Protein AF-A0A6A6LJW4-F1 (afdb_monomer_lite)

pLDDT: mean 92.7, std 7.69, range [47.81, 98.38]

Structure (mmCIF, N/CA/C/O backbone):
data_AF-A0A6A6LJW4-F1
#
_entry.id   AF-A0A6A6LJW4-F1
#
loop_
_atom_site.group_PDB
_atom_site.id
_atom_site.type_symbol
_atom_site.label_atom_id
_atom_site.label_alt_id
_atom_site.label_comp_id
_atom_site.label_asym_id
_atom_site.label_entity_id
_atom_site.label_seq_id
_atom_site.pdbx_PDB_ins_code
_atom_site.Cartn_x
_atom_site.Cartn_y
_atom_site.Cartn_z
_atom_site.occupancy
_atom_site.B_iso_or_equiv
_atom_site.auth_seq_id
_atom_site.auth_comp_id
_atom_site.auth_asym_id
_atom_site.auth_atom_id
_atom_site.pdbx_PDB_model_num
ATOM 1 N N . MET A 1 1 ? -7.526 0.935 -23.669 1.00 47.81 1 MET A N 1
ATOM 2 C CA . MET A 1 1 ? -7.413 0.147 -24.913 1.00 47.81 1 MET A CA 1
ATOM 3 C C . MET A 1 1 ? -6.366 0.849 -25.758 1.00 47.81 1 MET A C 1
ATOM 5 O O . MET A 1 1 ? -6.458 2.064 -25.848 1.00 47.81 1 MET A O 1
ATOM 9 N N . GLY A 1 2 ? -5.343 0.153 -26.263 1.00 57.50 2 GLY A N 1
ATOM 10 C CA . GLY A 1 2 ? -4.442 0.736 -27.266 1.00 57.50 2 GLY A CA 1
ATOM 11 C C . GLY A 1 2 ? -5.219 0.892 -28.571 1.00 57.50 2 GLY A C 1
ATOM 12 O O . GLY A 1 2 ? -5.983 -0.004 -28.917 1.00 57.50 2 GLY A O 1
ATOM 13 N N . TRP A 1 3 ? -5.105 2.027 -29.249 1.00 68.31 3 TRP A N 1
ATOM 14 C CA . TRP A 1 3 ? -6.063 2.456 -30.277 1.00 68.31 3 TRP A CA 1
ATOM 15 C C . TRP A 1 3 ? -5.841 1.844 -31.678 1.00 68.31 3 TRP A C 1
ATOM 17 O O . TRP A 1 3 ? -6.436 2.313 -32.639 1.00 68.31 3 TRP A O 1
ATOM 27 N N . GLY A 1 4 ? -5.018 0.793 -31.810 1.00 79.00 4 GLY A N 1
ATOM 28 C CA . GLY A 1 4 ? -4.783 0.096 -33.088 1.00 79.00 4 GLY A CA 1
ATOM 29 C C . GLY A 1 4 ? -3.910 0.862 -34.091 1.00 79.00 4 GLY A C 1
ATOM 30 O O . GLY A 1 4 ? -3.985 0.598 -35.287 1.00 79.00 4 GLY A O 1
ATOM 31 N N . PHE A 1 5 ? -3.098 1.812 -33.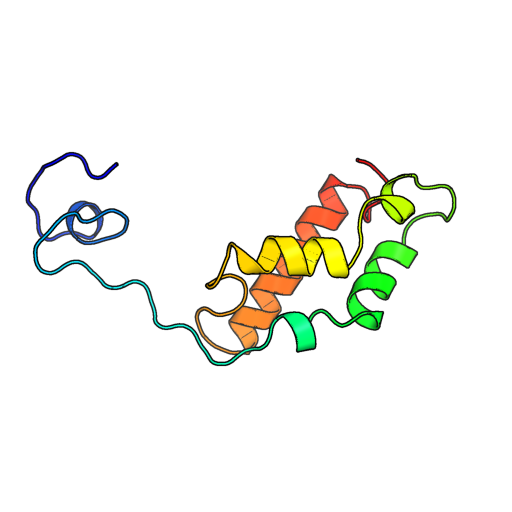620 1.00 82.75 5 PHE A N 1
ATOM 32 C CA . PHE A 1 5 ? -2.165 2.586 -34.442 1.00 82.75 5 PHE A CA 1
ATOM 33 C C . PHE A 1 5 ? -0.715 2.153 -34.203 1.00 82.75 5 PHE A C 1
ATOM 35 O O . PHE A 1 5 ? -0.357 1.756 -33.094 1.00 82.75 5 PHE A O 1
ATOM 42 N N . CYS A 1 6 ? 0.121 2.281 -35.236 1.00 89.44 6 CYS A N 1
ATOM 43 C CA . CYS A 1 6 ? 1.555 2.008 -35.160 1.00 89.44 6 CYS A CA 1
ATOM 44 C C . CYS A 1 6 ? 2.340 3.288 -34.855 1.00 89.44 6 CYS A C 1
ATOM 46 O O . CYS A 1 6 ? 2.095 4.333 -35.456 1.00 89.44 6 CYS A O 1
ATOM 48 N N . GLY A 1 7 ? 3.341 3.180 -33.987 1.00 88.62 7 GLY A N 1
ATOM 49 C CA . GLY A 1 7 ? 4.274 4.257 -33.677 1.00 88.62 7 GLY A CA 1
ATOM 50 C C . GLY A 1 7 ? 5.412 3.757 -32.794 1.00 88.62 7 GLY A C 1
ATOM 51 O O . GLY A 1 7 ? 5.427 2.594 -32.399 1.00 88.62 7 GLY A O 1
ATOM 52 N N . SER A 1 8 ? 6.384 4.625 -32.517 1.00 89.75 8 SER A N 1
ATOM 53 C CA . SER A 1 8 ? 7.594 4.288 -31.748 1.00 89.75 8 SER A CA 1
ATOM 54 C C . SER A 1 8 ? 7.754 5.088 -30.451 1.00 89.75 8 SER A C 1
ATOM 56 O O . SER A 1 8 ? 8.760 4.936 -29.760 1.00 89.75 8 SER A O 1
ATOM 58 N N . THR A 1 9 ? 6.794 5.952 -30.114 1.00 88.50 9 THR A N 1
ATOM 59 C CA . THR A 1 9 ? 6.801 6.719 -28.860 1.00 88.50 9 THR A CA 1
ATOM 60 C C . THR A 1 9 ? 6.128 5.940 -27.727 1.00 88.50 9 THR A C 1
ATOM 62 O O . THR A 1 9 ? 5.481 4.916 -27.954 1.00 88.50 9 THR A O 1
ATOM 65 N N . GLU A 1 10 ? 6.260 6.432 -26.492 1.00 87.12 10 GLU A N 1
ATOM 66 C CA . GLU A 1 10 ? 5.658 5.825 -25.293 1.00 87.12 10 GLU A CA 1
ATOM 67 C C . GLU A 1 10 ? 4.135 5.642 -25.406 1.00 87.12 10 GLU A C 1
ATOM 69 O O . GLU A 1 10 ? 3.592 4.672 -24.888 1.00 87.12 10 GLU A O 1
ATOM 74 N N . GLU A 1 11 ? 3.449 6.512 -26.147 1.00 86.44 11 GLU A N 1
ATOM 75 C CA . GLU A 1 11 ? 2.009 6.401 -26.403 1.00 86.44 11 GLU A CA 1
ATOM 76 C C . GLU A 1 11 ? 1.631 5.105 -27.144 1.00 86.44 11 GLU A C 1
ATOM 78 O O . GLU A 1 11 ? 0.582 4.520 -26.872 1.00 86.44 11 GLU A O 1
ATOM 83 N N . TYR A 1 12 ? 2.495 4.630 -28.048 1.00 87.00 12 TYR A N 1
ATOM 84 C CA . TYR A 1 12 ? 2.257 3.429 -28.857 1.00 87.00 12 TYR A CA 1
ATOM 85 C C . TYR A 1 12 ? 2.898 2.189 -28.231 1.00 87.00 12 TYR A C 1
ATOM 87 O O . TYR A 1 12 ? 2.278 1.127 -28.172 1.00 87.00 12 TYR A O 1
ATOM 95 N N . CYS A 1 13 ? 4.132 2.327 -27.742 1.00 90.75 13 CYS A N 1
ATOM 96 C CA . CYS A 1 13 ? 4.921 1.209 -27.231 1.00 90.75 13 CYS A CA 1
ATOM 97 C C . CYS A 1 13 ? 4.744 0.977 -25.724 1.00 90.75 13 CYS A C 1
ATOM 99 O O . CYS A 1 13 ? 5.207 -0.039 -25.221 1.00 90.75 13 CYS A O 1
ATOM 101 N N . GLY A 1 14 ? 4.122 1.896 -24.986 1.00 84.88 14 GLY A N 1
ATOM 102 C CA . GLY A 1 14 ? 3.964 1.818 -23.535 1.00 84.88 14 GLY A CA 1
ATOM 103 C C . GLY A 1 14 ? 2.761 0.985 -23.083 1.00 84.88 14 GLY A C 1
ATOM 104 O O . GLY A 1 14 ? 2.463 -0.099 -23.590 1.00 84.88 14 GLY A O 1
ATOM 105 N N . THR A 1 15 ? 2.055 1.481 -22.068 1.00 83.19 15 THR A N 1
ATOM 106 C CA . THR A 1 15 ? 0.934 0.765 -21.443 1.00 83.19 15 THR A CA 1
ATOM 107 C C . THR A 1 15 ? -0.166 0.454 -22.467 1.00 83.19 15 THR A C 1
ATOM 109 O O . THR A 1 15 ? -0.692 1.358 -23.104 1.00 83.19 15 THR A O 1
ATOM 112 N N . ARG A 1 16 ? -0.590 -0.818 -22.559 1.00 81.31 16 ARG A N 1
ATOM 113 C CA . ARG A 1 16 ? -1.566 -1.339 -23.551 1.00 81.31 16 ARG A CA 1
ATOM 114 C C . ARG A 1 16 ? -1.046 -1.459 -24.996 1.00 81.31 16 ARG A C 1
ATOM 116 O O . ARG A 1 16 ? -1.877 -1.595 -25.896 1.00 81.31 16 ARG A O 1
ATOM 123 N N . CYS A 1 17 ? 0.269 -1.462 -25.215 1.00 88.25 17 CYS A N 1
ATOM 124 C CA . CYS A 1 17 ? 0.853 -1.895 -26.485 1.00 88.25 17 CYS A CA 1
ATOM 125 C C . CYS A 1 17 ? 0.345 -3.300 -26.867 1.00 88.25 17 CYS A C 1
ATOM 127 O O . CYS A 1 17 ? 0.266 -4.187 -26.013 1.00 88.25 17 CYS A O 1
ATOM 129 N N . GLN A 1 18 ? -0.081 -3.464 -28.123 1.00 87.19 18 GLN A N 1
ATOM 130 C CA . GLN A 1 18 ? -0.737 -4.688 -28.601 1.00 87.19 18 GLN A CA 1
ATOM 131 C C . GLN A 1 18 ? 0.258 -5.686 -29.206 1.00 87.19 18 GLN A C 1
ATOM 133 O O . GLN A 1 18 ? 0.160 -6.880 -28.939 1.00 87.19 18 GLN A O 1
ATOM 138 N N . GLU A 1 19 ? 1.212 -5.197 -30.000 1.00 85.56 19 GLU A N 1
ATOM 139 C CA . GLU A 1 19 ? 2.232 -6.002 -30.675 1.00 85.56 19 GLU A CA 1
ATOM 140 C C . GLU A 1 19 ? 3.505 -5.184 -30.949 1.00 85.56 19 GLU A C 1
ATOM 142 O O . GLU A 1 19 ? 3.513 -3.959 -30.824 1.00 85.56 19 GLU A O 1
ATOM 147 N N . GLY A 1 20 ? 4.582 -5.866 -31.352 1.00 87.88 20 GLY A N 1
ATOM 148 C CA . GLY A 1 20 ? 5.863 -5.238 -31.682 1.00 87.88 20 GLY A CA 1
ATOM 149 C C . GLY A 1 20 ? 6.782 -5.047 -30.466 1.00 87.88 20 GLY A C 1
ATOM 150 O O . GLY A 1 20 ? 6.649 -5.768 -29.473 1.00 87.88 20 GLY A O 1
ATOM 151 N N . PRO A 1 21 ? 7.759 -4.120 -30.532 1.00 90.00 21 PRO A N 1
ATOM 152 C CA . PRO A 1 21 ? 8.720 -3.872 -29.458 1.00 90.00 21 PRO A CA 1
ATOM 153 C C . PRO A 1 21 ? 8.085 -3.058 -28.316 1.00 90.00 21 PRO A C 1
ATOM 155 O O . PRO A 1 21 ? 8.501 -1.937 -28.022 1.00 90.00 21 PRO A O 1
ATOM 158 N N . CYS A 1 22 ? 7.057 -3.623 -27.679 1.00 90.50 22 CYS A N 1
ATOM 159 C CA . CYS A 1 22 ? 6.407 -3.031 -26.520 1.00 90.50 22 CYS A CA 1
ATOM 160 C C . CYS A 1 22 ? 7.412 -2.838 -25.376 1.00 90.50 22 CYS A C 1
ATOM 162 O O . CYS A 1 22 ? 8.209 -3.725 -25.059 1.00 90.50 22 CYS A O 1
ATOM 164 N N . ILE A 1 23 ? 7.335 -1.688 -24.716 1.00 88.81 23 ILE A N 1
ATOM 165 C CA . ILE A 1 23 ? 8.083 -1.382 -23.505 1.00 88.81 23 ILE A CA 1
ATOM 166 C C . ILE A 1 23 ? 7.524 -2.273 -22.401 1.00 88.81 23 ILE A C 1
ATOM 168 O O . ILE A 1 23 ? 6.388 -2.108 -21.946 1.00 88.81 23 ILE A O 1
ATOM 172 N N . ALA A 1 24 ? 8.332 -3.240 -21.975 1.00 84.44 24 ALA A N 1
ATOM 173 C CA . ALA A 1 24 ? 8.000 -4.047 -20.819 1.00 84.44 24 ALA A CA 1
ATOM 174 C C . ALA A 1 24 ? 7.858 -3.126 -19.598 1.00 84.44 24 ALA A C 1
ATOM 176 O O . ALA A 1 24 ? 8.675 -2.218 -19.405 1.00 84.44 24 ALA A O 1
ATOM 177 N N . PRO A 1 25 ? 6.840 -3.339 -18.754 1.00 81.19 25 PRO A N 1
ATOM 178 C CA . PRO A 1 25 ? 6.728 -2.559 -17.540 1.00 81.19 25 PRO A CA 1
ATOM 179 C C . PRO A 1 25 ? 7.950 -2.851 -16.646 1.00 81.19 25 PRO A C 1
ATOM 181 O O . PRO A 1 25 ? 8.493 -3.958 -16.717 1.00 81.19 25 PRO A O 1
ATOM 184 N N . PRO A 1 26 ? 8.382 -1.906 -15.785 1.00 84.88 26 PRO A N 1
ATOM 185 C CA . PRO A 1 26 ? 9.573 -2.086 -14.956 1.00 84.88 26 PRO A CA 1
ATOM 186 C C . PRO A 1 26 ? 9.555 -3.430 -14.215 1.00 84.88 26 PRO A C 1
ATOM 188 O O . PRO A 1 26 ? 8.470 -3.850 -13.787 1.00 84.88 26 PRO A O 1
ATOM 191 N N . PRO A 1 27 ? 10.694 -4.118 -14.046 1.00 89.62 27 PRO A N 1
ATOM 192 C CA . PRO A 1 27 ? 10.724 -5.342 -13.259 1.00 89.62 27 PRO A CA 1
ATOM 193 C C . PRO A 1 27 ? 10.276 -5.053 -11.822 1.00 89.62 27 PRO A C 1
ATOM 195 O O . PRO A 1 27 ? 10.452 -3.943 -11.309 1.00 89.62 27 PRO A O 1
ATOM 198 N N . THR A 1 28 ? 9.670 -6.049 -11.183 1.00 94.94 28 THR A N 1
ATOM 199 C CA . THR A 1 28 ? 9.384 -5.990 -9.750 1.00 94.94 28 THR A CA 1
ATOM 200 C C . THR A 1 28 ? 10.635 -6.328 -8.950 1.00 94.94 28 THR A C 1
ATOM 202 O O . THR A 1 28 ? 11.482 -7.089 -9.411 1.00 94.94 28 THR A O 1
ATOM 205 N N . ASN A 1 29 ? 10.736 -5.783 -7.745 1.00 94.94 29 ASN A N 1
ATOM 206 C CA . ASN A 1 29 ? 11.703 -6.211 -6.745 1.00 94.94 29 ASN A CA 1
ATOM 207 C C . ASN A 1 29 ? 11.130 -7.351 -5.875 1.00 94.94 29 ASN A C 1
ATOM 209 O O . ASN A 1 29 ? 9.939 -7.663 -5.942 1.00 94.94 29 ASN A O 1
ATOM 213 N N . ASP A 1 30 ? 11.980 -7.946 -5.037 1.00 94.12 30 ASP A N 1
ATOM 214 C CA . ASP A 1 30 ? 11.628 -9.084 -4.174 1.00 94.12 30 ASP A CA 1
ATOM 215 C C . ASP A 1 30 ? 10.990 -8.662 -2.833 1.00 94.12 30 ASP A C 1
ATOM 217 O O . ASP A 1 30 ? 11.024 -9.403 -1.850 1.00 94.12 30 ASP A O 1
ATOM 221 N N . VAL A 1 31 ? 10.423 -7.452 -2.748 1.00 97.06 31 VAL A N 1
ATOM 222 C CA . VAL A 1 31 ? 9.787 -6.976 -1.515 1.00 97.06 31 VAL A CA 1
ATOM 223 C C . VAL A 1 31 ? 8.514 -7.769 -1.220 1.00 97.06 31 VAL A C 1
ATOM 225 O O . VAL A 1 31 ? 7.587 -7.887 -2.029 1.00 97.06 31 VAL A O 1
ATOM 228 N N . SER A 1 32 ? 8.433 -8.242 0.019 1.00 97.44 32 SER A N 1
ATOM 229 C CA . SER A 1 32 ? 7.216 -8.786 0.601 1.00 97.44 32 SER A CA 1
ATOM 230 C C . SER A 1 32 ? 6.408 -7.660 1.251 1.00 97.44 32 SER A C 1
ATOM 232 O O . SER A 1 32 ? 6.704 -7.202 2.352 1.00 97.44 32 SER A O 1
ATOM 234 N N . VAL A 1 33 ? 5.361 -7.194 0.562 1.00 98.06 33 VAL A N 1
ATOM 235 C CA . VAL A 1 33 ? 4.396 -6.236 1.132 1.00 98.06 33 VAL A CA 1
ATOM 236 C C . VAL A 1 33 ? 3.764 -6.751 2.439 1.00 98.06 33 VAL A C 1
ATOM 238 O O . VAL A 1 33 ? 3.652 -5.945 3.360 1.00 98.06 33 VAL A O 1
ATOM 241 N N . PRO A 1 34 ? 3.404 -8.047 2.594 1.00 98.12 34 PRO A N 1
ATOM 242 C CA . PRO A 1 34 ? 2.920 -8.574 3.874 1.00 98.12 34 PRO A CA 1
ATOM 243 C C . PRO A 1 34 ? 3.899 -8.422 5.046 1.00 98.12 34 PRO A C 1
ATOM 245 O O . PRO A 1 34 ? 3.438 -8.302 6.182 1.00 98.12 34 PRO A O 1
ATOM 248 N N . ASP A 1 35 ? 5.209 -8.414 4.777 1.00 98.12 35 ASP A N 1
ATOM 249 C CA . ASP A 1 35 ? 6.252 -8.257 5.803 1.00 98.12 35 ASP A CA 1
ATOM 250 C C . ASP A 1 35 ? 6.510 -6.782 6.151 1.00 98.12 35 ASP A C 1
ATOM 252 O O . ASP A 1 35 ? 7.055 -6.481 7.209 1.00 98.12 35 ASP A O 1
ATOM 256 N N . ILE A 1 36 ? 6.110 -5.848 5.279 1.00 97.88 36 ILE A N 1
ATOM 257 C CA . ILE A 1 36 ? 6.112 -4.405 5.572 1.00 97.88 36 ILE A CA 1
ATOM 258 C C . ILE A 1 36 ? 4.819 -4.011 6.291 1.00 97.88 36 ILE A C 1
ATOM 260 O O . ILE A 1 36 ? 4.852 -3.317 7.304 1.00 97.88 36 ILE A O 1
ATOM 264 N N . VAL A 1 37 ? 3.678 -4.455 5.766 1.00 98.06 37 VAL A N 1
ATOM 265 C CA . VAL A 1 37 ? 2.351 -4.227 6.342 1.00 98.06 37 VAL A CA 1
ATOM 266 C C . VAL A 1 37 ? 2.085 -5.346 7.337 1.00 98.06 37 VAL A C 1
ATOM 268 O O . VAL A 1 37 ? 1.304 -6.257 7.068 1.00 98.06 37 VAL A O 1
ATOM 271 N N . THR A 1 38 ? 2.786 -5.324 8.467 1.00 98.25 38 THR A N 1
ATOM 272 C CA . THR A 1 38 ? 2.548 -6.277 9.557 1.00 98.25 38 THR A CA 1
ATOM 273 C C . THR A 1 38 ? 1.210 -5.995 10.245 1.00 98.25 38 THR A C 1
ATOM 275 O O . THR A 1 38 ? 0.568 -4.969 9.998 1.00 98.25 38 THR A O 1
ATOM 278 N N . THR A 1 39 ? 0.764 -6.909 11.107 1.00 97.31 39 THR A N 1
ATOM 279 C CA . THR A 1 39 ? -0.433 -6.680 11.929 1.00 97.31 39 THR A CA 1
ATOM 280 C C . THR A 1 39 ? -0.246 -5.462 12.830 1.00 97.31 39 THR A C 1
ATOM 282 O O . THR A 1 39 ? -1.140 -4.633 12.925 1.00 97.31 39 THR A O 1
ATOM 285 N N . GLU A 1 40 ? 0.937 -5.296 13.419 1.00 97.75 40 GLU A N 1
ATOM 286 C CA . GLU A 1 40 ? 1.275 -4.157 14.276 1.00 97.75 40 GLU A CA 1
ATOM 287 C C . GLU A 1 40 ? 1.282 -2.842 13.494 1.00 97.75 40 GLU A C 1
ATOM 289 O O . GLU A 1 40 ? 0.769 -1.840 13.984 1.00 97.75 40 GLU A O 1
ATOM 294 N N . PHE A 1 41 ? 1.821 -2.838 12.269 1.00 96.56 41 PHE A N 1
ATOM 295 C CA . PHE A 1 41 ? 1.782 -1.660 11.404 1.00 96.56 41 PHE A CA 1
ATOM 296 C C . PHE A 1 41 ? 0.340 -1.259 11.070 1.00 96.56 41 PHE A C 1
ATOM 298 O O . PHE A 1 41 ? -0.019 -0.092 11.202 1.00 96.56 41 PHE A O 1
ATOM 305 N N . PHE A 1 42 ? -0.488 -2.223 10.656 1.00 97.00 42 PHE A N 1
ATOM 306 C CA . PHE A 1 42 ? -1.884 -1.964 10.305 1.00 97.00 42 PHE A CA 1
ATOM 307 C C . PHE A 1 42 ? -2.689 -1.483 11.521 1.00 97.00 42 PHE A C 1
ATOM 309 O O . PHE A 1 42 ? -3.387 -0.471 11.440 1.00 97.00 42 PHE A O 1
ATOM 316 N N . ASN A 1 43 ? -2.533 -2.156 12.665 1.00 95.19 43 ASN A N 1
ATOM 317 C CA . ASN A 1 43 ? -3.224 -1.791 13.899 1.00 95.19 43 ASN A CA 1
ATOM 318 C C . ASN A 1 43 ? -2.778 -0.419 14.414 1.00 95.19 43 ASN A C 1
ATOM 320 O O . ASN A 1 43 ? -3.612 0.387 14.800 1.00 95.19 43 ASN A O 1
ATOM 324 N N . GLY A 1 44 ? -1.489 -0.082 14.300 1.00 95.19 44 GLY A N 1
ATOM 325 C CA . GLY A 1 44 ? -0.986 1.241 14.675 1.00 95.19 44 GLY A CA 1
ATOM 326 C C . GLY A 1 44 ? -1.661 2.401 13.931 1.00 95.19 44 GLY A C 1
ATOM 327 O O . GLY A 1 44 ? -1.701 3.515 14.454 1.00 95.19 44 GLY A O 1
ATOM 328 N N . ILE A 1 45 ? -2.213 2.142 12.740 1.00 93.88 45 ILE A N 1
ATOM 329 C CA . ILE A 1 45 ? -3.000 3.112 11.977 1.00 93.88 45 ILE A CA 1
ATOM 330 C C . ILE A 1 45 ? -4.461 3.119 12.437 1.00 93.88 45 ILE A C 1
ATOM 332 O O . ILE A 1 45 ? -5.005 4.185 12.718 1.00 93.88 45 ILE A O 1
ATOM 336 N N . ILE A 1 46 ? -5.102 1.948 12.505 1.00 93.81 46 ILE A N 1
ATOM 337 C CA . ILE A 1 46 ? -6.537 1.850 12.813 1.00 93.81 46 ILE A CA 1
ATOM 338 C C . ILE A 1 46 ? -6.855 2.226 14.267 1.00 93.81 46 ILE A C 1
ATOM 340 O O . ILE A 1 46 ? -7.924 2.758 14.555 1.00 93.81 46 ILE A O 1
ATOM 344 N N . ASP A 1 47 ? -5.904 2.029 15.180 1.00 95.12 47 ASP A N 1
ATOM 345 C CA . ASP A 1 47 ? -6.030 2.380 16.597 1.00 95.12 47 ASP A CA 1
ATOM 346 C C . ASP A 1 47 ? -5.959 3.895 16.843 1.00 95.12 47 ASP A C 1
ATOM 348 O O . ASP A 1 47 ? -6.224 4.348 17.953 1.00 95.12 47 ASP A O 1
ATOM 352 N N . GLN A 1 48 ? -5.659 4.698 15.814 1.00 94.38 48 GLN A N 1
ATOM 353 C CA . GLN A 1 48 ? -5.811 6.156 15.876 1.00 94.38 48 GLN A CA 1
ATOM 354 C C . GLN A 1 48 ? -7.281 6.599 15.817 1.00 94.38 48 GLN A C 1
ATOM 356 O O . GLN A 1 48 ? -7.581 7.755 16.114 1.00 94.38 48 GLN A O 1
ATOM 361 N N . ALA A 1 49 ? -8.190 5.723 15.383 1.00 94.12 49 ALA A N 1
ATOM 362 C CA . ALA A 1 49 ? -9.623 5.975 15.401 1.00 94.12 49 ALA A CA 1
ATOM 363 C C . ALA A 1 49 ? -10.242 5.556 16.745 1.00 94.12 49 ALA A C 1
ATOM 365 O O . ALA A 1 49 ? -9.773 4.623 17.402 1.00 94.12 49 ALA A O 1
ATOM 366 N N . GLU A 1 50 ? -11.336 6.217 17.125 1.00 94.12 50 GLU A N 1
ATOM 367 C CA . GLU A 1 50 ? -12.133 5.860 18.304 1.00 94.12 50 GLU A CA 1
ATOM 368 C C . GLU A 1 50 ? -12.645 4.414 18.211 1.00 94.12 50 GLU A C 1
ATOM 370 O O . GLU A 1 50 ? -12.961 3.911 17.131 1.00 94.12 50 GLU A O 1
ATOM 375 N N . ASP A 1 51 ? -12.795 3.737 19.350 1.00 93.00 51 ASP A N 1
ATOM 376 C CA . ASP A 1 51 ? -13.266 2.342 19.383 1.00 93.00 51 ASP A CA 1
ATOM 377 C C . ASP A 1 51 ? -14.701 2.166 18.869 1.00 93.00 51 ASP A C 1
ATOM 379 O O . ASP A 1 51 ? -15.091 1.077 18.455 1.00 93.00 51 ASP A O 1
ATOM 383 N N . SER A 1 52 ? -15.487 3.245 18.861 1.00 95.12 52 SER A N 1
ATOM 384 C CA . SER A 1 52 ? -16.855 3.271 18.336 1.00 95.12 52 SER A CA 1
ATOM 385 C C . SER A 1 52 ? -16.931 3.355 16.807 1.00 95.12 52 SER A C 1
ATOM 387 O O . SER A 1 52 ? -18.024 3.255 16.244 1.00 95.12 52 SER A O 1
ATOM 389 N N . CYS A 1 53 ? -15.801 3.537 16.122 1.00 96.56 53 CYS A N 1
ATOM 390 C CA . CYS A 1 53 ? -15.755 3.669 14.674 1.00 96.56 53 CYS A CA 1
ATOM 391 C C . CYS A 1 53 ? -16.130 2.367 13.954 1.00 96.56 53 CYS A C 1
ATOM 393 O O . CYS A 1 53 ? -15.489 1.329 14.118 1.00 96.56 53 CYS A O 1
ATOM 395 N N . VAL A 1 54 ? -17.129 2.447 13.070 1.00 95.56 54 VAL A N 1
ATOM 396 C CA . VAL A 1 54 ? -17.644 1.294 12.310 1.00 95.56 54 VAL A CA 1
ATOM 397 C C . VAL A 1 54 ? -16.586 0.660 11.409 1.00 95.56 54 VAL A C 1
ATOM 399 O O . VAL A 1 54 ? -16.566 -0.561 11.241 1.00 95.56 54 VAL A O 1
ATOM 402 N N . GLY A 1 55 ? -15.665 1.467 10.875 1.00 94.56 55 GLY A N 1
ATOM 403 C CA . GLY A 1 55 ? -14.603 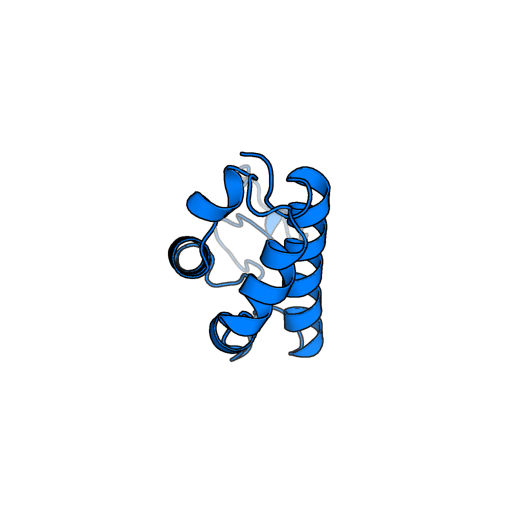0.985 10.005 1.00 94.56 55 GLY A CA 1
ATOM 404 C C . GLY A 1 55 ? -13.622 0.030 10.697 1.00 94.56 55 GLY A C 1
ATOM 405 O O . GLY A 1 55 ? -13.084 -0.845 10.019 1.00 94.56 55 GLY A O 1
ATOM 406 N N . LYS A 1 56 ? -13.490 0.058 12.038 1.00 94.19 56 LYS A N 1
ATOM 407 C CA . LYS A 1 56 ? -12.657 -0.908 12.789 1.00 94.19 56 LYS A CA 1
ATOM 408 C C . LYS A 1 56 ? -13.077 -2.367 12.586 1.00 94.19 56 LYS A C 1
ATOM 410 O O . LYS A 1 56 ? -12.246 -3.261 12.685 1.00 94.19 56 LYS A O 1
ATOM 415 N N . SER A 1 57 ? -14.356 -2.615 12.294 1.00 93.12 57 SER A N 1
ATOM 416 C CA . SER A 1 57 ? -14.872 -3.965 12.009 1.00 93.12 57 SER A CA 1
ATOM 417 C C . SER A 1 57 ? -14.887 -4.312 10.517 1.00 93.12 57 SER A C 1
ATOM 419 O O . SER A 1 57 ? -15.167 -5.453 10.157 1.00 93.12 57 SER A O 1
ATOM 421 N N . PHE A 1 58 ? -14.629 -3.336 9.644 1.00 95.12 58 PHE A N 1
ATOM 422 C CA . PHE A 1 58 ? -14.693 -3.492 8.192 1.00 95.12 58 PHE A CA 1
ATOM 423 C C . PHE A 1 58 ? -13.304 -3.613 7.558 1.00 95.12 58 PHE A C 1
ATOM 425 O O . PHE A 1 58 ? -13.088 -4.458 6.690 1.00 95.12 58 PHE A O 1
ATOM 432 N N . TYR A 1 59 ? -12.347 -2.795 7.999 1.00 95.62 59 TYR A N 1
ATOM 433 C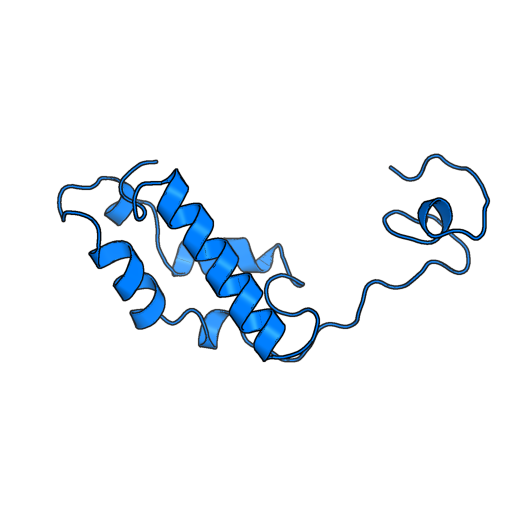 CA . TYR A 1 59 ? -10.985 -2.805 7.482 1.00 95.62 59 TYR A CA 1
ATOM 434 C C . TYR A 1 59 ? -10.106 -3.746 8.304 1.00 95.62 59 TYR A C 1
ATOM 436 O O . TYR A 1 59 ? -9.862 -3.509 9.483 1.00 95.62 59 TYR A O 1
ATOM 444 N N . SER A 1 60 ? -9.580 -4.795 7.667 1.00 96.56 60 SER A N 1
ATOM 445 C CA . SER A 1 60 ? -8.622 -5.709 8.293 1.00 96.56 60 SER A CA 1
ATOM 446 C C . SER A 1 60 ? -7.387 -5.907 7.422 1.00 96.56 60 SER A C 1
ATOM 448 O O . SER A 1 60 ? -7.432 -5.786 6.189 1.00 96.56 60 SER A O 1
ATOM 450 N N . ARG A 1 61 ? -6.271 -6.271 8.064 1.00 97.56 61 ARG A N 1
ATOM 451 C CA . ARG A 1 61 ? -5.052 -6.660 7.354 1.00 97.56 61 ARG A CA 1
ATOM 452 C C . ARG A 1 61 ? -5.311 -7.837 6.413 1.00 97.56 61 ARG A C 1
ATOM 454 O O . ARG A 1 61 ? -4.773 -7.836 5.309 1.00 97.56 61 ARG A O 1
ATOM 461 N N . GLU A 1 62 ? -6.123 -8.825 6.801 1.00 97.81 62 GLU A N 1
ATOM 462 C CA . GLU A 1 62 ? -6.417 -9.956 5.911 1.00 97.81 62 GLU A CA 1
ATOM 463 C C . GLU A 1 62 ? -7.148 -9.510 4.644 1.00 97.81 62 GLU A C 1
ATOM 465 O O . GLU A 1 62 ? -6.788 -9.953 3.555 1.00 97.81 62 GLU A O 1
ATOM 470 N N . VAL A 1 63 ? -8.124 -8.601 4.762 1.00 97.06 63 VAL A N 1
ATOM 471 C CA . VAL A 1 63 ? -8.855 -8.061 3.604 1.00 97.06 63 VAL A CA 1
ATOM 472 C C . VAL A 1 63 ? -7.920 -7.261 2.694 1.00 97.06 63 VAL A C 1
ATOM 474 O O . VAL A 1 63 ? -7.965 -7.418 1.472 1.00 97.06 63 VAL A O 1
ATOM 477 N N . PHE A 1 64 ? -7.012 -6.465 3.269 1.00 97.56 64 PHE A N 1
ATOM 478 C CA . PHE A 1 64 ? -5.968 -5.778 2.506 1.00 97.56 64 PHE A CA 1
ATOM 479 C C . PHE A 1 64 ? -5.067 -6.766 1.745 1.00 97.56 64 PHE A C 1
ATOM 481 O O . PHE A 1 64 ? -4.828 -6.587 0.551 1.00 97.56 64 PHE A O 1
ATOM 488 N N . LEU A 1 65 ? -4.595 -7.834 2.397 1.00 98.00 65 LEU A N 1
ATOM 489 C CA . LEU A 1 65 ? -3.744 -8.845 1.758 1.00 98.00 65 LEU A CA 1
ATOM 490 C C . LEU A 1 65 ? -4.486 -9.661 0.696 1.00 98.00 65 LEU A C 1
ATOM 492 O O . LEU A 1 65 ? -3.905 -10.022 -0.330 1.00 98.00 65 LEU A O 1
ATOM 496 N N . TYR A 1 66 ? -5.773 -9.919 0.914 1.00 98.00 66 TYR A N 1
ATOM 497 C CA . TYR A 1 66 ? -6.631 -10.534 -0.085 1.00 98.00 66 TYR A CA 1
ATOM 498 C C . TYR A 1 66 ? -6.715 -9.656 -1.340 1.00 98.00 66 TYR A C 1
ATOM 500 O O . TYR A 1 66 ? -6.449 -10.139 -2.441 1.00 98.00 66 TYR A O 1
ATOM 508 N N . ALA A 1 67 ? -6.977 -8.353 -1.189 1.00 97.81 67 ALA A N 1
ATOM 509 C CA . ALA A 1 67 ? -6.993 -7.413 -2.309 1.00 97.81 67 ALA A CA 1
ATOM 510 C C . ALA A 1 67 ? -5.620 -7.314 -2.997 1.00 97.81 67 ALA A C 1
ATOM 512 O O . ALA A 1 67 ? -5.541 -7.375 -4.225 1.00 97.81 67 ALA A O 1
ATOM 513 N N . LEU A 1 68 ? -4.535 -7.244 -2.219 1.00 97.69 68 LEU A N 1
ATOM 514 C CA . LEU A 1 68 ? -3.153 -7.187 -2.705 1.00 97.69 68 LEU A CA 1
ATOM 515 C C . LEU A 1 68 ? -2.817 -8.319 -3.689 1.00 97.69 68 LEU A C 1
ATOM 517 O O . LEU A 1 68 ? -2.050 -8.091 -4.624 1.00 97.69 68 LEU A O 1
ATOM 521 N N . SER A 1 69 ? -3.395 -9.514 -3.520 1.00 96.38 69 SER A N 1
ATOM 522 C CA . SER A 1 69 ? -3.170 -10.651 -4.429 1.00 96.38 69 SER A CA 1
ATOM 523 C C . SER A 1 69 ? -3.538 -10.351 -5.891 1.00 96.38 69 SER A C 1
ATOM 525 O O . SER A 1 69 ? -2.956 -10.930 -6.805 1.00 96.38 69 SER A O 1
ATOM 527 N N . SER A 1 70 ? -4.444 -9.393 -6.122 1.00 97.69 70 SER A N 1
ATOM 528 C CA . SER A 1 70 ? -4.845 -8.935 -7.459 1.00 97.69 70 SER A CA 1
ATOM 529 C C . SER A 1 70 ? -3.902 -7.877 -8.053 1.00 97.69 70 SER A C 1
ATOM 531 O O . SER A 1 70 ? -3.983 -7.575 -9.242 1.00 97.69 70 SER A O 1
ATOM 533 N N . TYR A 1 71 ? -2.985 -7.324 -7.252 1.00 95.94 71 TYR A N 1
ATOM 534 C CA . TYR A 1 71 ? -2.091 -6.225 -7.624 1.00 95.94 71 TYR A CA 1
ATOM 535 C C . TYR A 1 71 ? -0.625 -6.617 -7.412 1.00 95.94 71 TYR A C 1
ATOM 537 O O . TYR A 1 71 ? 0.082 -6.054 -6.578 1.00 95.94 71 TYR A O 1
ATOM 545 N N . ALA A 1 72 ? -0.136 -7.563 -8.219 1.00 93.44 72 ALA A N 1
ATOM 546 C CA . ALA A 1 72 ? 1.217 -8.125 -8.109 1.00 93.44 72 ALA A CA 1
ATOM 547 C C . ALA A 1 72 ? 2.364 -7.091 -8.137 1.00 93.44 72 ALA A C 1
ATOM 549 O O . ALA A 1 72 ? 3.470 -7.388 -7.696 1.00 93.44 72 ALA A O 1
ATOM 550 N N . ARG A 1 73 ? 2.121 -5.878 -8.648 1.00 94.94 73 ARG A N 1
ATOM 551 C CA . ARG A 1 73 ? 3.123 -4.804 -8.755 1.00 94.94 73 ARG A CA 1
ATOM 552 C C . ARG A 1 73 ? 3.056 -3.768 -7.632 1.00 94.94 73 ARG A C 1
ATOM 554 O O . ARG A 1 73 ? 4.008 -3.007 -7.490 1.00 94.94 73 ARG A O 1
ATOM 561 N N . PHE A 1 74 ? 1.969 -3.732 -6.859 1.00 97.38 74 PHE A N 1
ATOM 562 C CA . PHE A 1 74 ? 1.808 -2.766 -5.772 1.00 97.38 74 PHE A CA 1
ATOM 563 C C . PHE A 1 74 ? 2.915 -2.953 -4.736 1.00 97.38 74 PHE A C 1
ATOM 565 O O . PHE A 1 74 ? 3.152 -4.080 -4.286 1.00 97.38 74 PHE A O 1
ATOM 572 N N . GLY A 1 75 ? 3.592 -1.861 -4.383 1.00 97.62 75 GLY A N 1
ATOM 573 C CA . GLY A 1 75 ? 4.672 -1.853 -3.401 1.00 97.62 75 GLY A CA 1
ATOM 574 C C . GLY A 1 75 ? 5.892 -2.668 -3.826 1.00 97.62 75 GLY A C 1
ATOM 575 O O . GLY A 1 75 ? 6.617 -3.144 -2.959 1.00 97.62 75 GLY A O 1
ATOM 576 N N . ARG A 1 76 ? 6.095 -2.903 -5.131 1.00 97.44 76 ARG A N 1
ATOM 577 C CA . ARG A 1 76 ? 7.182 -3.759 -5.653 1.00 97.44 76 ARG A CA 1
ATOM 578 C C . ARG A 1 76 ? 7.918 -3.172 -6.852 1.00 97.44 76 ARG A C 1
ATOM 580 O O . ARG A 1 76 ? 8.700 -3.871 -7.486 1.00 97.44 76 ARG A O 1
ATOM 587 N N . VAL A 1 77 ? 7.679 -1.911 -7.203 1.00 95.31 77 VAL A N 1
ATOM 588 C CA . VAL A 1 77 ? 8.369 -1.241 -8.315 1.00 95.31 77 VAL A CA 1
ATOM 589 C C . VAL A 1 77 ? 9.435 -0.293 -7.768 1.00 95.31 77 VAL A C 1
ATOM 591 O O . VAL A 1 77 ? 9.190 0.439 -6.814 1.00 95.31 77 VAL A O 1
ATOM 594 N N . GLY A 1 78 ? 10.619 -0.299 -8.386 1.00 95.31 78 GLY A N 1
ATOM 595 C CA . GLY A 1 78 ? 11.745 0.541 -7.972 1.00 95.31 78 GLY A CA 1
ATOM 596 C C . GLY A 1 78 ? 12.566 -0.068 -6.834 1.00 95.31 78 GLY A C 1
ATOM 597 O O . GLY A 1 78 ? 12.670 -1.289 -6.698 1.00 95.31 78 GLY A O 1
ATOM 598 N N . SER A 1 79 ? 13.195 0.786 -6.028 1.00 96.50 79 SER A N 1
ATOM 599 C CA . SER A 1 79 ? 13.990 0.357 -4.875 1.00 96.50 79 SER A CA 1
ATOM 600 C C . SER A 1 79 ? 13.106 -0.093 -3.706 1.00 96.50 79 SER A C 1
ATOM 602 O O . SER A 1 79 ? 11.925 0.233 -3.630 1.00 96.50 79 SER A O 1
ATOM 604 N N . V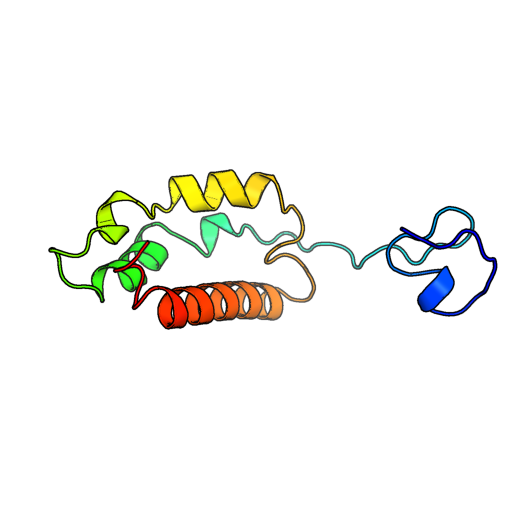AL A 1 80 ? 13.698 -0.773 -2.720 1.00 96.75 80 VAL A N 1
ATOM 605 C CA . VAL A 1 80 ? 13.006 -1.110 -1.459 1.00 96.75 80 VAL A CA 1
ATOM 606 C C . VAL A 1 80 ? 12.471 0.147 -0.753 1.00 96.75 80 VAL A C 1
ATOM 608 O O . VAL A 1 80 ? 11.416 0.109 -0.118 1.00 96.75 80 VAL A O 1
ATOM 611 N N . ASN A 1 81 ? 13.175 1.278 -0.871 1.00 97.56 81 ASN A N 1
ATOM 612 C CA . ASN A 1 81 ? 12.708 2.549 -0.319 1.00 97.56 81 ASN A CA 1
ATOM 613 C C . ASN A 1 81 ? 11.494 3.089 -1.081 1.00 97.56 81 ASN A C 1
ATOM 615 O O . ASN A 1 81 ? 10.591 3.630 -0.446 1.00 97.56 81 ASN A O 1
ATOM 619 N N . ASP A 1 82 ? 11.441 2.915 -2.402 1.00 97.75 82 ASP A N 1
ATOM 620 C CA . ASP A 1 82 ? 10.275 3.299 -3.206 1.00 97.75 82 ASP A CA 1
ATOM 621 C C . ASP A 1 82 ? 9.061 2.443 -2.843 1.00 97.75 82 ASP A C 1
ATOM 623 O O . ASP A 1 82 ? 7.980 2.980 -2.630 1.00 97.75 82 ASP A O 1
ATOM 627 N N . SER A 1 83 ? 9.257 1.141 -2.622 1.00 98.00 83 SER A N 1
ATOM 628 C CA . SER A 1 83 ? 8.212 0.238 -2.127 1.00 98.00 83 SER A CA 1
ATOM 629 C C . SER A 1 83 ? 7.636 0.682 -0.780 1.00 98.00 83 SER A C 1
ATOM 631 O O . SER A 1 83 ? 6.420 0.778 -0.623 1.00 98.00 83 SER A O 1
ATOM 633 N N . LYS A 1 84 ? 8.495 1.022 0.191 1.00 97.94 84 LYS A N 1
ATOM 634 C CA . LYS A 1 84 ? 8.048 1.555 1.490 1.00 97.94 84 LYS A CA 1
ATOM 635 C C . LYS A 1 84 ? 7.306 2.883 1.341 1.00 97.94 84 LYS A C 1
ATOM 637 O O . LYS A 1 84 ? 6.311 3.098 2.027 1.00 97.94 84 LYS A O 1
ATOM 642 N N . ARG A 1 85 ? 7.772 3.764 0.450 1.00 98.31 85 ARG A N 1
ATOM 643 C CA . ARG A 1 85 ? 7.125 5.054 0.165 1.00 98.31 85 ARG A CA 1
ATOM 644 C C . ARG A 1 85 ? 5.756 4.878 -0.481 1.00 98.31 85 ARG A C 1
ATOM 646 O O . ARG A 1 85 ? 4.831 5.559 -0.064 1.00 98.31 85 ARG A O 1
ATOM 653 N N . GLU A 1 86 ? 5.614 3.967 -1.441 1.00 98.38 86 GLU A N 1
ATOM 654 C CA . GLU A 1 86 ? 4.333 3.655 -2.085 1.00 98.38 86 GLU A CA 1
ATOM 655 C C . GLU A 1 86 ? 3.319 3.128 -1.063 1.00 98.38 86 GLU A C 1
ATOM 657 O O . GLU A 1 86 ? 2.207 3.645 -0.976 1.00 98.38 86 GLU A O 1
ATOM 662 N N . ILE A 1 87 ? 3.725 2.165 -0.227 1.00 98.38 87 ILE A N 1
ATOM 663 C CA . ILE A 1 87 ? 2.873 1.608 0.834 1.00 98.38 87 ILE A CA 1
ATOM 664 C C . ILE A 1 87 ? 2.468 2.705 1.829 1.00 98.38 87 ILE A C 1
ATOM 666 O O . ILE A 1 87 ? 1.289 2.839 2.149 1.00 98.38 87 ILE A O 1
ATOM 670 N N . ALA A 1 88 ? 3.418 3.526 2.287 1.00 97.88 88 ALA A N 1
ATOM 671 C CA . ALA A 1 88 ? 3.129 4.628 3.202 1.00 97.88 88 ALA A CA 1
ATOM 672 C C . ALA A 1 88 ? 2.187 5.669 2.577 1.00 97.88 88 ALA A C 1
ATOM 674 O O . ALA A 1 88 ? 1.248 6.113 3.231 1.00 97.88 88 ALA A O 1
ATOM 675 N N . ALA A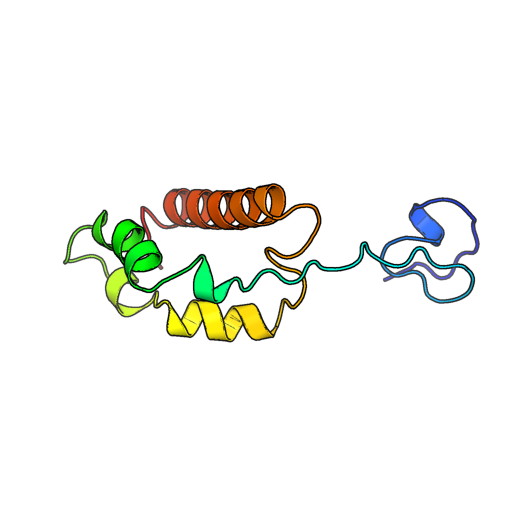 1 89 ? 2.399 6.032 1.310 1.00 98.38 89 ALA A N 1
ATOM 676 C CA . ALA A 1 89 ? 1.559 6.985 0.592 1.00 98.38 89 ALA A CA 1
ATOM 677 C C . ALA A 1 89 ? 0.137 6.455 0.368 1.00 98.38 89 ALA A C 1
ATOM 679 O O . ALA A 1 89 ? -0.818 7.228 0.453 1.00 98.38 89 ALA A O 1
ATOM 680 N N . PHE A 1 90 ? -0.015 5.154 0.108 1.00 98.06 90 PHE A N 1
ATOM 681 C CA . PHE A 1 90 ? -1.319 4.504 0.025 1.00 98.06 90 PHE A CA 1
ATOM 682 C C . PHE A 1 90 ? -2.068 4.627 1.354 1.00 98.06 90 PHE A C 1
ATOM 684 O O . PHE A 1 90 ? -3.163 5.186 1.387 1.00 98.06 90 PHE A O 1
ATOM 691 N N . PHE A 1 91 ? -1.459 4.180 2.456 1.00 97.50 91 PHE A N 1
ATOM 692 C CA . PHE A 1 91 ? -2.106 4.242 3.765 1.00 97.50 91 PHE A CA 1
ATOM 693 C C . PHE A 1 91 ? -2.378 5.681 4.210 1.00 97.50 91 PHE A C 1
ATOM 695 O O . PHE A 1 91 ? -3.452 5.927 4.737 1.00 97.50 91 PHE A O 1
ATOM 702 N N . ALA A 1 92 ? -1.490 6.639 3.929 1.00 96.88 92 ALA A N 1
ATOM 703 C CA . ALA A 1 92 ? -1.716 8.051 4.246 1.00 96.88 92 ALA A CA 1
ATOM 704 C C . ALA A 1 92 ? -2.929 8.658 3.515 1.00 96.88 92 ALA A C 1
ATOM 706 O O . ALA A 1 92 ? -3.658 9.461 4.093 1.00 96.88 92 ALA A O 1
ATOM 707 N N . HIS A 1 93 ? -3.169 8.284 2.255 1.00 96.94 93 HIS A N 1
ATOM 708 C CA . HIS A 1 93 ? -4.377 8.726 1.554 1.00 96.94 93 HIS A CA 1
ATOM 709 C C . HIS A 1 93 ? -5.621 8.040 2.106 1.00 96.94 93 HIS A C 1
ATOM 711 O O . HIS A 1 93 ? -6.621 8.704 2.352 1.00 96.94 93 HIS A O 1
ATOM 717 N N . VAL A 1 94 ? -5.567 6.729 2.347 1.00 95.06 94 VAL A N 1
ATOM 718 C CA . VAL A 1 94 ? -6.723 6.010 2.895 1.00 95.06 94 VAL A CA 1
ATOM 719 C C . VAL A 1 94 ? -7.087 6.535 4.285 1.00 95.06 94 VAL A C 1
ATOM 721 O O . VAL A 1 94 ? -8.267 6.721 4.567 1.00 95.06 94 VAL A O 1
ATOM 724 N N . THR A 1 95 ? -6.109 6.846 5.140 1.00 94.06 95 THR A N 1
ATOM 725 C CA . THR A 1 95 ? -6.389 7.456 6.445 1.00 94.06 95 THR A CA 1
ATOM 726 C C . THR A 1 95 ? -6.991 8.846 6.319 1.00 94.06 95 THR A C 1
ATOM 728 O O . THR A 1 95 ? -7.906 9.161 7.073 1.00 94.06 95 THR A O 1
ATOM 731 N N . HIS A 1 96 ? -6.522 9.669 5.380 1.00 93.06 96 HIS A N 1
ATOM 732 C CA . HIS A 1 96 ? -7.104 10.986 5.140 1.00 93.06 96 HIS A CA 1
ATOM 733 C C . HIS A 1 96 ? -8.571 10.885 4.697 1.00 93.06 96 HIS A C 1
ATOM 735 O O . HIS A 1 96 ? -9.437 11.518 5.295 1.00 93.06 96 HIS A O 1
ATOM 741 N N . GLU A 1 97 ? -8.860 10.046 3.700 1.00 92.38 97 GLU A N 1
ATOM 742 C CA . GLU A 1 97 ? -10.202 9.932 3.117 1.00 92.38 97 GLU A CA 1
ATOM 743 C C . GLU A 1 97 ? -11.197 9.205 4.036 1.00 92.38 97 GLU A C 1
ATOM 745 O O . GLU A 1 97 ? -12.359 9.592 4.118 1.00 92.38 97 GLU A O 1
ATOM 750 N N . ALA A 1 98 ? -10.755 8.168 4.757 1.00 89.88 98 ALA A N 1
ATOM 751 C CA . ALA A 1 98 ? -11.616 7.354 5.620 1.00 89.88 98 ALA A CA 1
ATOM 752 C C . ALA A 1 98 ? -11.577 7.772 7.103 1.00 89.88 98 ALA A C 1
ATOM 754 O O . ALA A 1 98 ? -12.130 7.074 7.954 1.00 89.88 98 ALA A O 1
ATOM 755 N N . GLY A 1 99 ? -10.902 8.877 7.444 1.00 90.56 99 GLY A N 1
ATOM 756 C CA . GLY A 1 99 ? -10.763 9.357 8.823 1.00 90.56 99 GLY A CA 1
ATOM 757 C C . GLY A 1 99 ? -10.084 8.334 9.735 1.00 90.56 99 GLY A C 1
ATOM 758 O O . GLY A 1 99 ? -10.684 7.878 10.702 1.00 90.56 99 GLY A O 1
ATOM 759 N N . ASN A 1 100 ? -8.858 7.931 9.398 1.00 92.00 100 ASN A N 1
ATOM 760 C CA . ASN A 1 100 ? -8.121 6.835 10.038 1.00 92.00 100 ASN A CA 1
ATOM 761 C C . ASN A 1 100 ? -8.904 5.514 10.037 1.00 92.00 100 ASN A C 1
ATOM 763 O O . ASN A 1 100 ? -8.910 4.802 11.035 1.00 92.00 100 A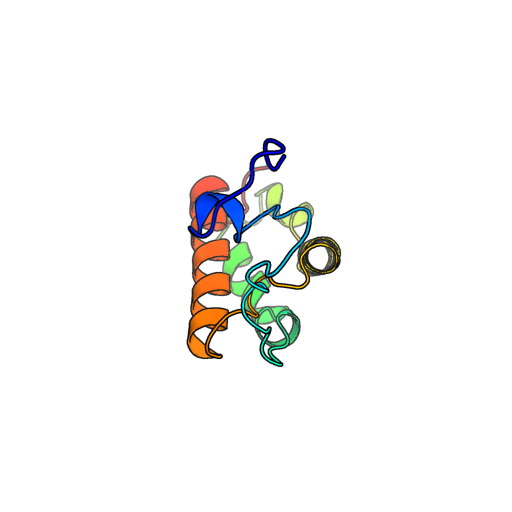SN A O 1
ATOM 767 N N . PHE A 1 101 ? -9.563 5.192 8.915 1.00 93.12 101 PHE A N 1
ATOM 768 C CA . PHE A 1 101 ? -10.421 4.007 8.782 1.00 93.12 101 PHE A CA 1
ATOM 769 C C . PHE A 1 101 ? -11.623 4.005 9.742 1.00 93.12 101 PHE A C 1
ATOM 771 O O . PHE A 1 101 ? -12.113 2.944 10.128 1.00 93.12 101 PHE A O 1
ATOM 778 N N . CYS A 1 102 ? -12.115 5.180 10.139 1.00 95.31 102 CYS A N 1
ATOM 779 C CA . CYS A 1 102 ? -13.322 5.277 10.948 1.00 95.31 102 CYS A CA 1
ATOM 780 C C . CYS A 1 102 ? -14.600 5.077 10.118 1.00 95.31 102 CYS A C 1
ATOM 782 O O . CYS A 1 102 ? -15.548 4.430 10.577 1.00 95.31 102 CYS A O 1
ATOM 784 N N . TYR A 1 103 ? -14.609 5.620 8.898 1.00 94.19 103 TYR A N 1
ATOM 785 C CA . TYR A 1 103 ? -15.757 5.651 7.990 1.00 94.19 103 TYR A CA 1
ATOM 786 C C . TYR A 1 103 ? -15.621 4.621 6.866 1.00 94.19 103 TYR A C 1
ATOM 788 O O . TYR A 1 103 ? -14.503 4.267 6.504 1.00 94.19 103 TYR A O 1
ATOM 796 N N . ILE A 1 104 ? -16.759 4.165 6.328 1.00 91.94 104 ILE A N 1
ATOM 797 C CA . ILE A 1 104 ? -16.881 3.200 5.220 1.00 91.94 104 ILE A CA 1
ATOM 798 C C . ILE A 1 104 ? -17.586 3.877 4.047 1.00 91.94 104 ILE A C 1
ATOM 800 O O . ILE A 1 104 ? -18.570 4.605 4.323 1.00 91.94 104 ILE A O 1
#

InterPro domains:
  IPR000726 Glycoside hydrolase, family 19, catalytic [PF00182] (36-98)
  IPR000726 Glycoside hydrolase, family 19, catalytic [PS00773] (53-75)
  IPR023346 Lysozyme-like domain superfamily [SSF53955] (32-104)
  IPR036861 Endochitinase-like superfamily [G3DSA:3.30.60.10] (2-20)
  IPR036861 Endochitinase-like superfamily [SSF57016] (3-26)

Organism: Hevea brasiliensis (NCBI:txid3981)

Radius of gyration: 18.06 Å; chains: 1; bounding box: 32×22×54 Å

Sequence (104 aa):
MGWGFCGSTEEYCGTRCQEGPCIAPPPTNDVSVPDIVTTEFFNGIIDQAEDSCVGKSFYSREVFLYALSSYARFGRVGSVNDSKREIAAFFAHVTHEAGNFCYI

Foldseek 3Di:
DLPPDDDDDCSQQPDPNDDDNHDDDADFAPDDPCVLCDQCNLCVLLVVDDPPQPQVVVDDPVVVVVVCVVVVRQLTGDDVVVSNVSVVVVQVVCCVVCVSRRHD

Secondary structure (DSSP, 8-state):
---S---SSHHHHSTT--SSS--PPPPBP---HHHHS-HHHHHHHHTTS-TT-GGGGT--HHHHHHHHTT-TTTT-BSSHHHHHHHHHHHHHHHHHHHTTTT--